Protein 2ES9 (pdb70)

Structure (mmCIF, N/CA/C/O backbone):
data_2ES9
#
_entry.id   2ES9
#
_cell.length_a   88.233
_cell.length_b   88.233
_cell.length_c   88.233
_cell.angle_alpha   90.00
_cell.angle_beta   90.00
_cell.angle_gamma   90.00
#
_symmetry.space_group_name_H-M   'I 21 3'
#
loop_
_entity.id
_entity.type
_entity.pdbx_description
1 polymer 'putative cytoplasmic protein'
2 water water
#
loop_
_atom_site.group_PDB
_atom_site.id
_atom_site.type_symbol
_atom_site.label_atom_id
_atom_site.label_alt_id
_atom_site.label_comp_id
_atom_site.label_asym_id
_atom_site.label_entity_id
_atom_site.label_seq_id
_atom_site.pdbx_PDB_ins_code
_atom_site.Cartn_x
_atom_site.Cartn_y
_atom_site.Cartn_z
_atom_site.occupancy
_atom_site.B_iso_or_equiv
_atom_site.auth_seq_id
_atom_site.auth_comp_id
_atom_site.auth_asym_id
_atom_site.auth_atom_id
_atom_site.pdbx_PDB_model_num
ATOM 1 N N . THR A 1 11 ? 55.981 69.336 27.528 1.00 36.03 11 THR A N 1
ATOM 2 C CA . THR A 1 11 ? 56.216 69.330 28.998 1.00 36.18 11 THR A CA 1
ATOM 3 C C . THR A 1 11 ? 56.707 67.961 29.492 1.00 35.87 11 THR A C 1
ATOM 4 O O . THR A 1 11 ? 56.595 66.956 28.788 1.00 36.09 11 THR A O 1
ATOM 8 N N . ALA A 1 12 ? 57.242 67.934 30.711 1.00 35.15 12 ALA A N 1
ATOM 9 C CA . ALA A 1 12 ? 57.755 66.705 31.318 1.00 33.86 12 ALA A CA 1
ATOM 10 C C . ALA A 1 12 ? 56.688 65.622 31.443 1.00 32.85 12 ALA A C 1
ATOM 11 O O . ALA A 1 12 ? 56.953 64.451 31.175 1.00 30.52 12 ALA A O 1
ATOM 13 N N . ILE A 1 13 ? 55.479 66.019 31.830 1.00 33.40 13 ILE A N 1
ATOM 14 C CA . ILE A 1 13 ? 54.368 65.079 31.981 1.00 34.01 13 ILE A CA 1
ATOM 15 C C . ILE A 1 13 ? 53.983 64.447 30.639 1.00 36.23 13 ILE A C 1
ATOM 16 O O . ILE A 1 13 ? 53.736 63.239 30.562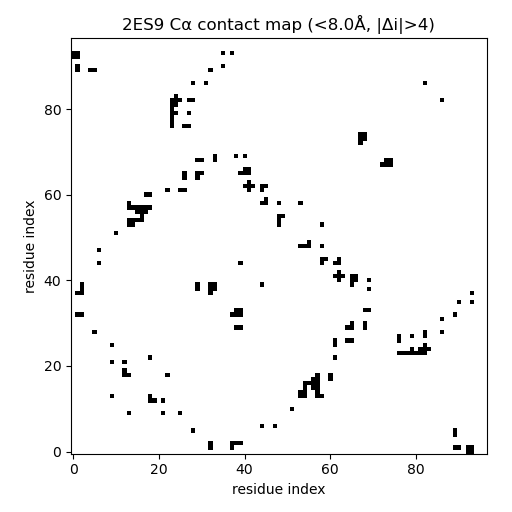 1.00 36.10 13 ILE A O 1
ATOM 21 N N . GLU A 1 14 ? 53.955 65.257 29.581 1.00 37.00 14 GLU A N 1
ATOM 22 C CA . GLU A 1 14 ? 53.612 64.760 28.250 1.00 39.57 14 GLU A CA 1
ATOM 23 C C . GLU A 1 14 ? 54.663 63.765 27.765 1.00 38.12 14 GLU A C 1
ATOM 24 O O . GLU A 1 14 ? 54.324 62.715 27.229 1.00 37.79 14 GLU A O 1
ATOM 30 N N . LYS A 1 15 ? 55.938 64.097 27.965 1.00 38.77 15 LYS A N 1
ATOM 31 C CA . LYS A 1 15 ? 57.027 63.223 27.547 1.00 37.82 15 LYS A CA 1
ATOM 32 C C . LYS A 1 15 ? 56.987 61.922 28.342 1.00 37.46 15 LYS A C 1
ATOM 33 O O . LYS A 1 15 ? 57.238 60.851 27.799 1.00 38.02 15 LYS A O 1
ATOM 39 N N . ALA A 1 16 ? 56.647 62.023 29.624 1.00 37.45 16 ALA A N 1
ATOM 40 C CA . ALA A 1 16 ? 56.545 60.855 30.490 1.00 37.13 16 ALA A CA 1
ATOM 41 C C . ALA A 1 16 ? 55.487 59.913 29.928 1.00 37.80 16 ALA A C 1
ATOM 42 O O . ALA A 1 16 ? 55.712 58.707 29.827 1.00 38.68 16 ALA A O 1
ATOM 44 N N . LEU A 1 17 ? 54.344 60.475 29.544 1.00 37.35 17 LEU A N 1
ATOM 45 C CA . LEU A 1 17 ? 53.247 59.687 28.979 1.00 39.04 17 LEU A CA 1
ATOM 46 C C . LEU A 1 17 ? 53.636 59.079 27.634 1.00 38.74 17 LEU A C 1
ATOM 47 O O . LEU A 1 17 ? 53.107 58.040 27.247 1.00 39.14 17 LEU A O 1
ATOM 52 N N . ASP A 1 18 ? 54.531 59.748 26.912 1.00 40.99 18 ASP A N 1
ATOM 53 C CA . ASP A 1 18 ? 55.011 59.243 25.628 1.00 41.26 18 ASP A CA 1
ATOM 54 C C . ASP A 1 18 ? 55.820 57.977 25.885 1.00 41.61 18 ASP A C 1
ATOM 55 O O . ASP A 1 18 ? 55.575 56.942 25.265 1.00 42.42 18 ASP A O 1
ATOM 60 N N . PHE A 1 19 ? 56.769 58.062 26.817 1.00 39.47 19 PHE A N 1
ATOM 61 C CA . PHE A 1 19 ? 57.612 56.921 27.176 1.00 39.00 19 PHE A CA 1
ATOM 62 C C . PHE A 1 19 ? 56.753 55.702 27.490 1.00 38.19 19 PHE A C 1
ATOM 63 O O . PHE A 1 19 ? 57.006 54.605 26.995 1.00 38.78 19 PHE A O 1
ATOM 71 N N . ILE A 1 20 ? 55.740 55.902 28.326 1.00 37.88 20 ILE A N 1
ATOM 72 C CA . ILE A 1 20 ? 54.843 54.824 28.719 1.00 37.17 20 ILE A CA 1
ATOM 73 C C . ILE A 1 20 ? 54.089 54.292 27.502 1.00 37.97 20 ILE A C 1
ATOM 74 O O . ILE A 1 20 ? 53.847 53.087 27.385 1.00 36.06 20 ILE A O 1
ATOM 79 N N . GLY A 1 21 ? 53.743 55.203 26.596 1.00 39.98 21 GLY A N 1
ATOM 80 C CA . GLY A 1 21 ? 53.025 54.836 25.388 1.00 40.63 21 GLY A CA 1
ATOM 81 C C . GLY A 1 21 ? 53.868 54.021 24.424 1.00 41.14 21 GLY A C 1
ATOM 82 O O . GLY A 1 21 ? 53.332 53.325 23.561 1.00 41.36 21 GLY A O 1
ATOM 83 N N . GLY A 1 22 ? 55.190 54.126 24.560 1.00 41.11 22 GLY A N 1
ATOM 84 C CA . GLY A 1 22 ? 56.094 53.380 23.703 1.00 39.30 22 GLY A CA 1
ATOM 85 C C . GLY A 1 22 ? 56.392 51.986 24.232 1.00 39.26 22 GLY A C 1
ATOM 86 O O . GLY A 1 22 ? 57.167 51.240 23.631 1.00 38.14 22 GLY A O 1
ATOM 95 N N . ASN A 1 24 ? 54.958 48.131 25.920 1.00 37.60 24 ASN A N 1
ATOM 96 C CA . ASN A 1 24 ? 54.004 47.157 25.407 1.00 38.76 24 ASN A CA 1
ATOM 97 C C . ASN A 1 24 ? 52.651 47.403 26.076 1.00 37.09 24 ASN A C 1
ATOM 98 O O . ASN A 1 24 ? 52.205 46.642 26.944 1.00 35.27 24 ASN A O 1
ATOM 103 N N . THR A 1 25 ? 52.023 48.494 25.656 1.00 38.63 25 THR A N 1
ATOM 104 C CA . THR A 1 25 ? 50.730 48.927 26.166 1.00 40.26 25 THR A CA 1
ATOM 105 C C . THR A 1 25 ? 49.620 47.901 25.942 1.00 40.55 25 THR A C 1
ATOM 106 O O . THR A 1 25 ? 48.615 47.892 26.655 1.00 40.06 25 THR A O 1
ATOM 110 N N . SER A 1 26 ? 49.825 47.013 24.973 1.00 40.83 26 SER A N 1
ATOM 111 C CA . SER A 1 26 ? 48.842 45.986 24.650 1.00 40.48 26 SER A CA 1
ATOM 112 C C . SER A 1 26 ? 48.773 44.864 25.680 1.00 41.17 26 SER A C 1
ATOM 113 O O . SER A 1 26 ? 47.773 44.161 25.756 1.00 40.03 26 SER A O 1
ATOM 116 N N . ALA A 1 27 ? 49.833 44.699 26.468 1.00 41.00 27 ALA A N 1
ATOM 117 C CA . ALA A 1 27 ? 49.864 43.646 27.478 1.00 44.61 27 ALA A CA 1
ATOM 118 C C . ALA A 1 27 ? 48.950 43.939 28.668 1.00 46.32 27 ALA A C 1
ATOM 119 O O . ALA A 1 27 ? 48.895 45.070 29.159 1.00 46.95 27 ALA A O 1
ATOM 121 N N . SER A 1 28 ? 48.235 42.913 29.122 1.00 48.14 28 SER A N 1
ATOM 122 C CA . SER A 1 28 ? 47.335 43.044 30.263 1.00 49.25 28 SER A CA 1
ATOM 123 C C . SER A 1 28 ? 48.158 43.208 31.532 1.00 49.30 28 SER A C 1
ATOM 124 O O . SER A 1 28 ? 47.795 43.966 32.434 1.00 49.26 28 SER A O 1
ATOM 127 N N . VAL A 1 29 ? 49.260 42.470 31.595 1.00 47.86 29 VAL A N 1
ATOM 128 C CA . VAL A 1 29 ? 50.171 42.536 32.726 1.00 48.07 29 VAL A CA 1
ATOM 129 C C . VAL A 1 29 ? 51.494 43.034 32.161 1.00 46.64 29 VAL A C 1
ATOM 130 O O . VAL A 1 29 ? 52.124 42.362 31.341 1.00 46.51 29 VAL A O 1
ATOM 134 N N . PRO A 1 30 ? 51.899 44.254 32.549 1.00 45.00 30 PRO A N 1
ATOM 135 C CA . PRO A 1 30 ? 53.149 44.855 32.077 1.00 44.16 30 PRO A CA 1
ATOM 136 C C . PRO A 1 30 ? 54.375 43.970 32.304 1.00 42.60 30 PRO A C 1
ATOM 137 O O . PRO A 1 30 ? 54.471 43.259 33.308 1.00 41.87 30 PRO A O 1
ATOM 141 N N . HIS A 1 31 ? 55.274 43.973 31.327 1.00 43.32 31 HIS A N 1
ATOM 142 C CA . HIS A 1 31 ? 56.512 43.203 31.412 1.00 44.82 31 HIS A CA 1
ATOM 143 C C . HIS A 1 31 ? 57.397 43.845 32.472 1.00 43.98 31 HIS A C 1
ATOM 144 O O . HIS A 1 31 ? 57.302 45.050 32.705 1.00 44.15 31 HIS A O 1
ATOM 151 N N . SER A 1 32 ? 58.260 43.046 33.097 1.00 43.80 32 SER A N 1
ATOM 152 C CA . SER A 1 32 ? 59.156 43.542 34.143 1.00 42.80 32 SER A CA 1
ATOM 153 C C . SER A 1 32 ? 59.907 44.836 33.815 1.00 41.25 32 SER A C 1
ATOM 154 O O . SER A 1 32 ? 59.954 45.739 34.648 1.00 40.31 32 SER A O 1
ATOM 165 N N . ASP A 1 34 ? 59.146 47.153 31.608 1.00 35.91 34 ASP A N 1
ATOM 166 C CA . ASP A 1 34 ? 58.127 48.180 31.483 1.00 34.61 34 ASP A CA 1
ATOM 167 C C . ASP A 1 34 ? 57.635 48.619 32.863 1.00 32.86 34 ASP A C 1
ATOM 168 O O . ASP A 1 34 ? 57.451 49.805 33.099 1.00 32.04 34 ASP A O 1
ATOM 173 N N . GLU A 1 35 ? 57.431 47.662 33.768 1.00 30.96 35 GLU A N 1
ATOM 174 C CA . GLU A 1 35 ? 56.975 47.982 35.116 1.00 32.06 35 GLU A CA 1
ATOM 175 C C . GLU A 1 35 ? 58.023 48.830 35.836 1.00 31.99 35 GLU A C 1
ATOM 176 O O . GLU A 1 35 ? 57.728 49.929 36.311 1.00 29.15 35 GLU A O 1
ATOM 182 N N . SER A 1 36 ? 59.253 48.326 35.877 1.00 31.52 36 SER A N 1
ATOM 183 C CA . SER A 1 36 ? 60.358 49.031 36.534 1.00 29.68 36 SER A CA 1
ATOM 184 C C . SER A 1 36 ? 60.576 50.428 35.961 1.00 28.12 36 SER A C 1
ATOM 185 O O . SER A 1 36 ? 60.819 51.377 36.702 1.00 26.91 36 SER A O 1
ATOM 188 N N . THR A 1 37 ? 60.439 50.553 34.646 1.00 26.88 37 THR A N 1
ATOM 189 C CA . THR A 1 37 ? 60.624 51.821 33.956 1.00 26.75 37 THR A CA 1
ATOM 190 C C . THR A 1 37 ? 59.454 52.780 34.193 1.00 27.07 37 THR A C 1
ATOM 191 O O . THR A 1 37 ? 59.664 53.976 34.407 1.00 26.31 37 THR A O 1
ATOM 195 N N . ALA A 1 38 ? 58.230 52.250 34.180 1.00 24.94 38 ALA A N 1
ATOM 196 C CA . ALA A 1 38 ? 57.037 53.066 34.396 1.00 25.33 38 ALA A CA 1
ATOM 197 C C . ALA A 1 38 ? 57.058 53.602 35.827 1.00 22.62 38 ALA A C 1
ATOM 198 O O . ALA A 1 38 ? 56.831 54.777 36.050 1.00 24.02 38 ALA A O 1
ATOM 200 N N . LYS A 1 39 ? 57.354 52.733 36.786 1.00 23.29 39 LYS A N 1
ATOM 201 C CA . LYS A 1 39 ? 57.427 53.124 38.186 1.00 23.36 39 LYS A CA 1
ATOM 202 C C . LYS A 1 39 ? 58.534 54.159 38.394 1.00 24.67 39 LYS A C 1
ATOM 203 O O . LYS A 1 39 ? 58.382 55.116 39.166 1.00 21.55 39 LYS A O 1
ATOM 209 N N . GLY A 1 40 ? 59.651 53.960 37.698 1.00 22.71 40 GLY A N 1
ATOM 210 C CA . GLY A 1 40 ? 60.764 54.883 37.804 1.00 22.44 40 GLY A CA 1
ATOM 211 C C . GLY A 1 40 ? 60.362 56.264 37.339 1.00 22.02 40 GLY A C 1
ATOM 212 O O . GLY A 1 40 ? 60.624 57.257 38.015 1.00 22.71 40 GLY A O 1
ATOM 213 N N . ILE A 1 41 ? 59.696 56.322 36.190 1.00 21.48 41 ILE A N 1
ATOM 214 C CA . ILE A 1 41 ? 59.237 57.581 35.624 1.00 22.36 41 ILE A CA 1
ATOM 215 C C . ILE A 1 41 ? 58.306 58.313 36.597 1.00 22.31 41 ILE A C 1
ATOM 216 O O . ILE A 1 41 ? 58.474 59.503 36.840 1.00 24.70 41 ILE A O 1
ATOM 221 N N . LEU A 1 42 ? 57.342 57.586 37.148 1.00 20.92 42 LEU A N 1
ATOM 222 C CA . LEU A 1 42 ? 56.365 58.156 38.081 1.00 21.41 42 LEU A CA 1
ATOM 223 C C . LEU A 1 42 ? 57.002 58.670 39.370 1.00 21.83 42 LEU A C 1
ATOM 224 O O . LEU A 1 42 ? 56.718 59.786 39.806 1.00 22.15 42 LEU A O 1
ATOM 229 N N . LYS A 1 43 ? 57.850 57.848 39.981 1.00 21.47 43 LYS A N 1
ATOM 230 C CA . LYS A 1 43 ? 58.535 58.238 41.208 1.00 20.36 43 LYS A CA 1
ATOM 231 C C . LYS A 1 43 ? 59.446 59.430 40.965 1.00 21.49 43 LYS A C 1
ATOM 232 O O . LYS A 1 43 ? 59.512 60.344 41.792 1.00 20.95 43 LYS A O 1
ATOM 238 N N . TYR A 1 44 ? 60.169 59.410 39.849 1.00 21.76 44 TYR A N 1
ATOM 239 C CA . TYR A 1 44 ? 61.100 60.495 39.553 1.00 21.45 44 TYR A CA 1
ATOM 240 C C . TYR A 1 44 ? 60.422 61.851 39.411 1.00 22.76 44 TYR A C 1
ATOM 241 O O . TYR A 1 44 ? 60.878 62.827 39.997 1.00 24.23 44 TYR A O 1
ATOM 250 N N . LEU A 1 45 ? 59.352 61.899 38.628 1.00 21.75 45 LEU A N 1
ATOM 251 C CA . LEU A 1 45 ? 58.619 63.141 38.404 1.00 24.74 45 LEU A CA 1
ATOM 252 C C . LEU A 1 45 ? 57.942 63.643 39.672 1.00 23.82 45 LEU A C 1
ATOM 253 O O . LEU A 1 45 ? 57.891 64.849 39.926 1.00 26.16 45 LEU A O 1
ATOM 258 N N . HIS A 1 46 ? 57.450 62.713 40.480 1.00 23.26 46 HIS A N 1
ATOM 259 C CA . HIS A 1 46 ? 56.826 63.075 41.742 1.00 25.76 46 HIS A CA 1
ATOM 260 C C . HIS A 1 46 ? 57.891 63.716 42.642 1.00 25.36 46 HIS A C 1
ATOM 261 O O . HIS A 1 46 ? 57.632 64.743 43.256 1.00 24.06 46 HIS A O 1
ATOM 268 N N . ASP A 1 47 ? 59.105 63.153 42.652 1.00 26.32 47 ASP A N 1
ATOM 269 C CA . ASP A 1 47 ? 60.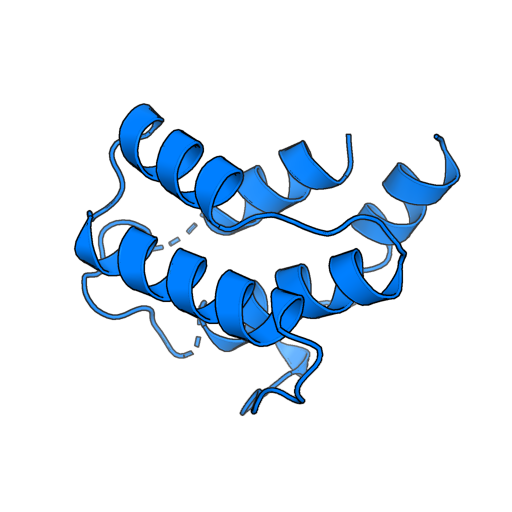204 63.697 43.470 1.00 26.67 47 ASP A CA 1
ATOM 270 C C . ASP A 1 47 ? 60.618 65.077 42.960 1.00 27.32 47 ASP A C 1
ATOM 271 O O . ASP A 1 47 ? 61.109 65.904 43.719 1.00 27.21 47 ASP A O 1
ATOM 276 N N . LEU A 1 48 ? 60.439 65.314 41.666 1.00 28.13 48 LEU A N 1
ATOM 277 C CA . LEU A 1 48 ? 60.800 66.598 41.080 1.00 28.93 48 LEU A CA 1
ATOM 278 C C . LEU A 1 48 ? 59.733 67.669 41.276 1.00 29.26 48 LEU A C 1
ATOM 279 O O . LEU A 1 48 ? 59.909 68.810 40.848 1.00 27.57 48 LEU A O 1
ATOM 284 N N . GLY A 1 49 ? 58.633 67.302 41.921 1.00 29.25 49 GLY A N 1
ATOM 285 C CA . GLY A 1 49 ? 57.569 68.259 42.159 1.00 30.44 49 GLY A CA 1
ATOM 286 C C . GLY A 1 49 ? 56.571 68.355 41.034 1.00 32.05 49 GLY A C 1
ATOM 287 O O . GLY A 1 49 ? 55.761 69.280 40.998 1.00 31.09 49 GLY A O 1
ATOM 288 N N . VAL A 1 50 ? 56.632 67.403 40.109 1.00 32.65 50 VAL A N 1
ATOM 289 C CA . VAL A 1 50 ? 55.710 67.382 38.980 1.00 34.49 50 VAL A CA 1
ATOM 290 C C . VAL A 1 50 ? 55.064 65.998 38.928 1.00 35.69 50 VAL A C 1
ATOM 291 O O . VAL A 1 50 ? 55.417 65.155 38.101 1.00 37.87 50 VAL A O 1
ATOM 295 N N . PRO A 1 51 ? 54.101 65.749 39.819 1.00 35.08 51 PRO A N 1
ATOM 296 C CA . PRO A 1 51 ? 53.420 64.457 39.864 1.00 34.76 51 PRO A CA 1
ATOM 297 C C . PRO A 1 51 ? 52.571 64.144 38.637 1.00 34.99 51 PRO A C 1
ATOM 298 O O . PRO A 1 51 ? 52.052 65.040 37.966 1.00 33.90 51 PRO A O 1
ATOM 302 N N . VAL A 1 52 ? 52.503 62.862 38.313 1.00 34.75 52 VAL A N 1
ATOM 303 C CA . VAL A 1 52 ? 51.708 62.394 37.191 1.00 34.80 52 VAL A CA 1
ATOM 304 C C . VAL A 1 52 ? 50.511 61.722 37.852 1.00 34.72 52 VAL A C 1
ATOM 305 O O . VAL A 1 52 ? 50.628 60.636 38.420 1.00 34.77 52 VAL A O 1
ATOM 309 N N . SER A 1 53 ? 49.387 62.430 37.867 1.00 35.56 53 SER A N 1
ATOM 310 C CA . SER A 1 53 ? 48.169 61.921 38.488 1.00 35.43 53 SER A CA 1
ATOM 311 C C . SER A 1 53 ? 47.628 60.688 37.778 1.00 36.12 53 SER A C 1
ATOM 312 O O . SER A 1 53 ? 47.837 60.511 36.582 1.00 33.71 53 SER A O 1
ATOM 315 N N . PRO A 1 54 ? 46.934 59.809 38.517 1.00 35.81 54 PRO A N 1
ATOM 316 C CA . PRO A 1 54 ? 46.375 58.604 37.903 1.00 39.07 54 PRO A CA 1
ATOM 317 C C . PRO A 1 54 ? 45.363 58.949 36.800 1.00 40.99 54 PRO A C 1
ATOM 318 O O . PRO A 1 54 ? 45.221 58.203 35.833 1.00 40.43 54 PRO A O 1
ATOM 322 N N . GLU A 1 55 ? 44.692 60.094 36.928 1.00 42.03 55 GLU A N 1
ATOM 323 C CA . GLU A 1 55 ? 43.703 60.505 35.933 1.00 43.19 55 GLU A CA 1
ATOM 324 C C . GLU A 1 55 ? 44.333 60.920 34.609 1.00 42.69 55 GLU A C 1
ATOM 325 O O . GLU A 1 55 ? 43.762 60.669 33.547 1.00 41.32 55 GLU A O 1
ATOM 331 N N . VAL A 1 56 ? 45.499 61.560 34.668 1.00 41.06 56 VAL A N 1
ATOM 332 C CA . VAL A 1 56 ? 46.192 61.967 33.451 1.00 43.03 56 VAL A CA 1
ATOM 333 C C . VAL A 1 56 ? 46.678 60.696 32.747 1.00 44.02 56 VAL A C 1
ATOM 334 O O . VAL A 1 56 ? 46.818 60.661 31.521 1.00 43.73 56 VAL A O 1
ATOM 338 N N . VAL A 1 57 ? 46.878 59.645 33.539 1.00 44.95 57 VAL A N 1
ATOM 339 C CA . VAL A 1 57 ? 47.312 58.346 33.033 1.00 45.92 57 VAL A CA 1
ATOM 340 C C . VAL A 1 57 ? 46.139 57.651 32.346 1.00 46.97 57 VAL A C 1
ATOM 341 O O . VAL A 1 57 ? 46.262 57.200 31.209 1.00 47.98 57 VAL A O 1
ATOM 345 N N . VAL A 1 58 ? 45.005 57.571 33.040 1.00 47.54 58 VAL A N 1
ATOM 346 C CA . VAL A 1 58 ? 43.809 56.930 32.493 1.00 48.27 58 VAL A CA 1
ATOM 347 C C . VAL A 1 58 ? 43.332 57.631 31.230 1.00 48.50 58 VAL A C 1
ATOM 348 O O . VAL A 1 58 ? 42.965 56.977 30.254 1.00 49.44 58 VAL A O 1
ATOM 352 N N . ALA A 1 59 ? 43.356 58.961 31.251 1.00 49.46 59 ALA A N 1
ATOM 353 C CA . ALA A 1 59 ? 42.933 59.756 30.103 1.00 50.68 59 ALA A CA 1
ATOM 354 C C . ALA A 1 59 ? 43.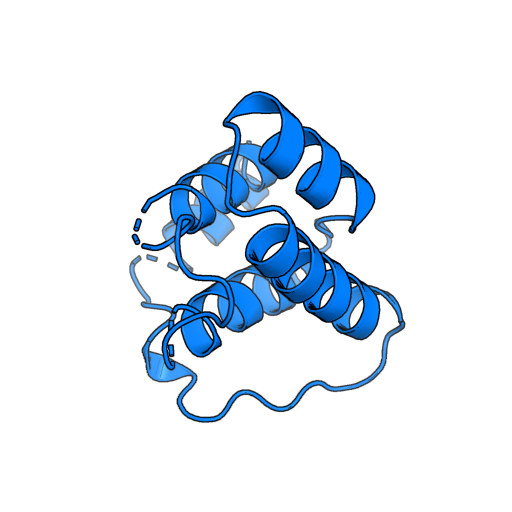766 59.364 28.888 1.00 51.37 59 ALA A C 1
ATOM 355 O O . ALA A 1 59 ? 43.232 59.114 27.807 1.00 52.55 59 ALA A O 1
ATOM 357 N N . ARG A 1 60 ? 45.076 59.276 29.097 1.00 50.74 60 ARG A N 1
ATOM 358 C CA . ARG A 1 60 ? 46.013 58.900 28.053 1.00 49.87 60 ARG A CA 1
ATOM 359 C C . ARG A 1 60 ? 45.757 57.471 27.580 1.00 49.99 60 ARG A C 1
ATOM 360 O O . ARG A 1 60 ? 45.775 57.195 26.380 1.00 48.60 60 ARG A O 1
ATOM 368 N N . GLY A 1 61 ? 45.522 56.575 28.536 1.00 51.27 61 GLY A N 1
ATOM 369 C CA . GLY A 1 61 ? 45.261 55.182 28.219 1.00 54.05 61 GLY A CA 1
ATOM 370 C C . GLY A 1 61 ? 44.033 54.990 27.349 1.00 56.29 61 GLY A C 1
ATOM 371 O O . GLY A 1 61 ? 44.034 54.152 26.446 1.00 56.47 61 GLY A O 1
ATOM 372 N N . GLU A 1 62 ? 42.981 55.759 27.627 1.00 57.34 62 GLU A N 1
ATOM 373 C CA . GLU A 1 62 ? 41.742 55.682 26.857 1.00 58.96 62 GLU A CA 1
ATOM 374 C C . GLU A 1 62 ? 41.947 56.251 25.456 1.00 58.62 62 GLU A C 1
ATOM 375 O O . GLU A 1 62 ? 41.517 55.655 24.468 1.00 59.38 62 GLU A O 1
ATOM 381 N N . GLN A 1 63 ? 42.632 57.390 25.379 1.00 58.78 63 GLN A N 1
ATOM 382 C CA . GLN A 1 63 ? 42.899 58.057 24.110 1.00 59.11 63 GLN A CA 1
ATOM 383 C C . GLN A 1 63 ? 43.620 57.158 23.112 1.00 59.22 63 GLN A C 1
ATOM 384 O O . GLN A 1 63 ? 43.090 56.861 22.040 1.00 59.26 63 GLN A O 1
ATOM 390 N N . GLU A 1 64 ? 44.831 56.731 23.466 1.00 58.31 64 GLU A N 1
ATOM 391 C CA . GLU A 1 64 ? 45.634 55.876 22.593 1.00 57.28 64 GLU A CA 1
ATOM 392 C C . GLU A 1 64 ? 45.131 54.435 22.537 1.00 56.20 64 GLU A C 1
ATOM 393 O O . GLU A 1 64 ? 45.640 53.617 21.770 1.00 55.85 64 GLU A O 1
ATOM 399 N N . GLY A 1 65 ? 44.125 54.135 23.355 1.00 54.82 65 GLY A N 1
ATOM 400 C CA . GLY A 1 65 ? 43.544 52.805 23.377 1.00 53.17 65 GLY A CA 1
ATOM 401 C C . GLY A 1 65 ? 44.440 51.683 23.863 1.00 52.07 65 GLY A C 1
ATOM 402 O O . GLY A 1 65 ? 44.490 50.616 23.248 1.00 52.17 65 GLY A O 1
ATOM 403 N N . TRP A 1 66 ? 45.150 51.914 24.963 1.00 50.50 66 TRP A N 1
ATOM 404 C CA . TRP A 1 66 ? 46.020 50.890 25.532 1.00 48.91 66 TRP A CA 1
ATOM 405 C C . TRP A 1 66 ? 45.127 49.787 26.081 1.00 48.61 66 TRP A C 1
ATOM 406 O O . TRP A 1 66 ? 43.911 49.954 26.180 1.00 47.91 66 TRP A O 1
ATOM 417 N N . ASN A 1 67 ? 45.735 48.660 26.437 1.00 48.12 67 ASN A N 1
ATOM 418 C CA . ASN A 1 67 ? 44.996 47.562 27.043 1.00 49.19 67 ASN A CA 1
ATOM 419 C C . ASN A 1 67 ? 44.536 48.183 28.360 1.00 50.74 67 ASN A C 1
ATOM 420 O O . ASN A 1 67 ? 45.362 48.612 29.165 1.00 51.34 67 ASN A O 1
ATOM 425 N N . PRO A 1 68 ? 43.213 48.296 28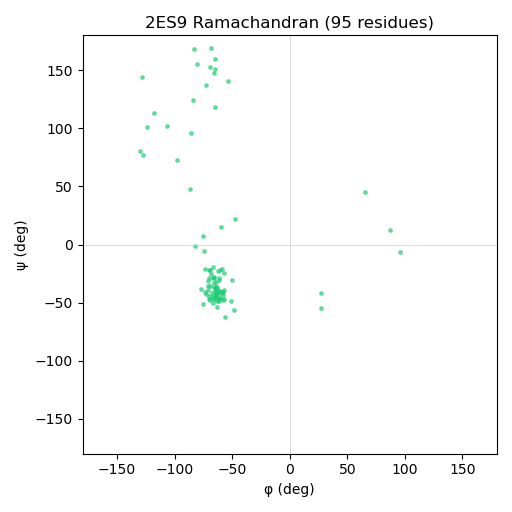.569 1.00 51.13 68 PRO A N 1
ATOM 426 C CA . PRO A 1 68 ? 42.668 48.883 29.801 1.00 50.98 68 PRO A CA 1
ATOM 427 C C . PRO A 1 68 ? 43.248 48.305 31.093 1.00 50.87 68 PRO A C 1
ATOM 428 O O . PRO A 1 68 ? 43.371 49.012 32.094 1.00 50.67 68 PRO A O 1
ATOM 432 N N . GLU A 1 69 ? 43.635 47.032 31.055 1.00 49.57 69 GLU A N 1
ATOM 433 C CA . GLU A 1 69 ? 44.219 46.357 32.214 1.00 49.79 69 GLU A CA 1
ATOM 434 C C . GLU A 1 69 ? 45.631 46.909 32.467 1.00 48.96 69 GLU A C 1
ATOM 435 O O . GLU A 1 69 ? 46.096 46.976 33.608 1.00 48.22 69 GLU A O 1
ATOM 441 N N . PHE A 1 70 ? 46.298 47.306 31.386 1.00 47.43 70 PHE A N 1
ATOM 442 C CA . PHE A 1 70 ? 47.642 47.876 31.448 1.00 46.29 70 PHE A CA 1
ATOM 443 C C . PHE A 1 70 ? 47.546 49.258 32.079 1.00 46.95 70 PHE A C 1
ATOM 444 O O . PHE A 1 70 ? 48.319 49.597 32.975 1.00 47.30 70 PHE A O 1
ATOM 452 N N . THR A 1 71 ? 46.586 50.044 31.597 1.00 46.48 71 THR A N 1
ATOM 453 C CA . THR A 1 71 ? 46.341 51.398 32.087 1.00 44.95 71 THR A CA 1
ATOM 454 C C . THR A 1 71 ? 46.040 51.354 33.581 1.00 44.97 71 THR A C 1
ATOM 455 O O . THR A 1 71 ? 46.546 52.177 34.347 1.00 44.32 71 THR A O 1
ATOM 459 N N . LYS A 1 72 ? 45.242 50.368 33.982 1.00 43.80 72 LYS A N 1
ATOM 460 C CA . LYS A 1 72 ? 44.864 50.164 35.379 1.00 43.38 72 LYS A CA 1
ATOM 461 C C . LYS A 1 72 ? 46.108 49.979 36.249 1.00 42.32 72 LYS A C 1
ATOM 462 O O . LYS A 1 72 ? 46.184 50.491 37.367 1.00 41.17 72 LYS A O 1
ATOM 468 N N . LYS A 1 73 ? 47.077 49.232 35.729 1.00 40.99 73 LYS A N 1
ATOM 469 C CA . LYS A 1 73 ? 48.317 48.976 36.446 1.00 38.01 73 LYS A CA 1
ATOM 470 C C . LYS A 1 73 ? 49.178 50.227 36.573 1.00 35.59 73 LYS A C 1
ATOM 471 O O . LYS A 1 73 ? 49.625 50.561 37.665 1.00 35.98 73 LYS A O 1
ATOM 477 N N . VAL A 1 74 ? 49.370 50.941 35.471 1.00 32.92 74 VAL A N 1
ATOM 478 C CA . VAL A 1 74 ? 50.176 52.155 35.499 1.00 32.34 74 VAL A CA 1
ATOM 479 C C . VAL A 1 74 ? 49.508 53.216 36.384 1.00 32.45 74 VAL A C 1
ATOM 480 O O . VAL A 1 74 ? 50.181 53.938 37.118 1.00 29.78 74 VAL A O 1
ATOM 484 N N . ALA A 1 75 ? 48.177 53.270 36.342 1.00 33.52 75 ALA A N 1
ATOM 485 C CA . ALA A 1 75 ? 47.410 54.224 37.149 1.00 32.41 75 ALA A CA 1
ATOM 486 C C . ALA A 1 75 ? 47.498 53.870 38.636 1.00 33.27 75 ALA A C 1
ATOM 487 O O . ALA A 1 75 ? 47.526 54.756 39.495 1.00 34.52 75 ALA A O 1
ATOM 489 N N . GLY A 1 76 ? 47.528 52.571 38.924 1.00 30.72 76 GLY A N 1
ATOM 490 C CA . GLY A 1 76 ? 47.628 52.094 40.290 1.00 32.09 76 GLY A CA 1
ATOM 491 C C . GLY A 1 76 ? 48.994 52.374 40.885 1.00 32.78 76 GLY A C 1
ATOM 492 O O . GLY A 1 76 ? 49.135 52.519 42.098 1.00 30.45 76 GLY A O 1
ATOM 493 N N . TRP A 1 77 ? 50.015 52.418 40.031 1.00 30.70 77 TRP A N 1
ATOM 494 C CA . TRP A 1 77 ? 51.364 52.701 40.496 1.00 29.33 77 TRP A CA 1
ATOM 495 C C . TRP A 1 77 ? 51.484 54.193 40.770 1.00 29.09 77 TRP A C 1
ATOM 496 O O . TRP A 1 77 ? 52.143 54.613 41.735 1.00 27.32 77 TRP A O 1
ATOM 507 N N . ALA A 1 78 ? 50.856 54.989 39.909 1.00 26.98 78 ALA A N 1
ATOM 508 C CA . ALA A 1 78 ? 50.875 56.435 40.053 1.00 26.91 78 ALA A CA 1
ATOM 509 C C . ALA A 1 78 ? 50.123 56.818 41.328 1.00 28.53 78 ALA A C 1
ATOM 510 O O . ALA A 1 78 ? 50.410 57.845 41.934 1.00 26.54 78 ALA A O 1
ATOM 512 N N . GLU A 1 79 ? 49.171 55.977 41.720 1.00 29.42 79 GLU A N 1
ATOM 513 C CA . GLU A 1 79 ? 48.388 56.203 42.928 1.00 32.23 79 GLU A CA 1
ATOM 514 C C . GLU A 1 79 ? 49.259 55.942 44.158 1.00 31.02 79 GLU A C 1
ATOM 515 O O . GLU A 1 79 ? 49.239 56.714 45.114 1.00 27.96 79 GLU A O 1
ATOM 521 N N . LYS A 1 80 ? 50.046 54.868 44.114 1.00 29.84 80 LYS A N 1
ATOM 522 C CA . LYS A 1 80 ? 50.927 54.538 45.226 1.00 29.40 80 LYS A CA 1
ATOM 523 C C . LYS A 1 80 ? 51.965 55.636 45.399 1.00 27.26 80 LYS A C 1
ATOM 524 O O . LYS A 1 80 ? 52.293 56.025 46.519 1.00 27.60 80 LYS A O 1
ATOM 530 N N . VAL A 1 81 ? 52.469 56.144 44.284 1.00 23.18 81 VAL A N 1
ATOM 531 C CA . VAL A 1 81 ? 53.456 57.211 44.320 1.00 25.67 81 VAL A CA 1
ATOM 532 C C . VAL A 1 81 ? 52.805 58.484 44.895 1.00 23.16 81 VAL A C 1
ATOM 533 O O . VAL A 1 81 ? 53.326 59.096 45.828 1.00 24.06 81 VAL A O 1
ATOM 537 N N . ALA A 1 82 ? 51.614 58.804 44.398 1.00 22.48 82 ALA A N 1
ATOM 538 C CA . ALA A 1 82 ? 50.878 59.986 44.841 1.00 21.05 82 ALA A CA 1
ATOM 539 C C . ALA A 1 82 ? 50.396 59.904 46.305 1.00 20.16 82 ALA A C 1
ATOM 540 O O . ALA A 1 82 ? 50.098 60.926 46.919 1.00 19.36 82 ALA A O 1
ATOM 542 N N . SER A 1 83 ? 50.326 58.696 46.855 1.00 20.11 83 SER A N 1
ATOM 543 C CA . SER A 1 83 ? 49.876 58.499 48.239 1.00 20.67 83 SER A CA 1
ATOM 544 C C . SER A 1 83 ? 50.908 59.023 49.225 1.00 21.79 83 SER A C 1
ATOM 545 O O . SER A 1 83 ? 50.594 59.289 50.382 1.00 21.06 83 SER A O 1
ATOM 548 N N . GLY A 1 84 ? 52.152 59.131 48.765 1.00 22.74 84 GLY A N 1
ATOM 549 C CA . GLY A 1 84 ? 53.230 59.585 49.620 1.00 21.41 84 GLY A CA 1
ATOM 550 C C . GLY A 1 84 ? 53.998 58.416 50.227 1.00 23.17 84 GLY A C 1
ATOM 551 O O . GLY A 1 84 ? 55.018 58.606 50.894 1.00 22.97 84 GLY A O 1
ATOM 552 N N . ASN A 1 85 ? 53.517 57.199 50.004 1.00 20.58 85 ASN A N 1
ATOM 553 C CA . ASN A 1 85 ? 54.190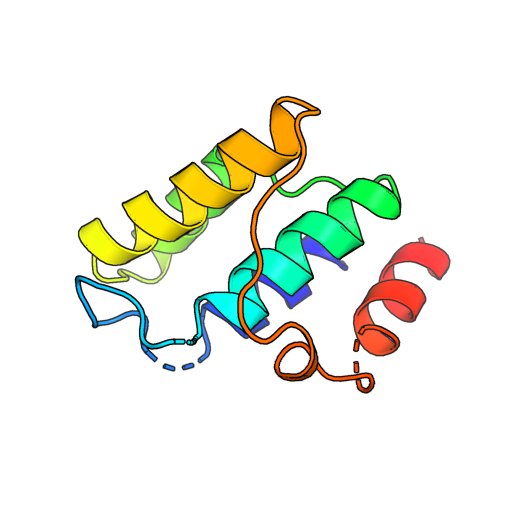 56.015 50.533 1.00 21.01 85 ASN A CA 1
ATOM 554 C C . ASN A 1 85 ? 55.331 55.585 49.609 1.00 22.63 85 ASN A C 1
ATOM 555 O O . ASN A 1 85 ? 55.447 56.068 48.484 1.00 21.12 85 ASN A O 1
ATOM 560 N N . ARG A 1 86 ? 56.174 54.675 50.089 1.00 21.92 86 ARG A N 1
ATOM 561 C CA . ARG A 1 86 ? 57.283 54.164 49.288 1.00 24.01 86 ARG A CA 1
ATOM 562 C C . ARG A 1 86 ? 56.750 53.095 48.345 1.00 23.05 86 ARG A C 1
ATOM 563 O O . ARG A 1 86 ? 55.720 52.485 48.619 1.00 21.65 86 ARG A O 1
ATOM 571 N N . ILE A 1 87 ? 57.441 52.869 47.232 1.00 22.95 87 ILE A N 1
ATOM 572 C CA . ILE A 1 87 ? 57.013 51.850 46.277 1.00 25.44 87 ILE A CA 1
ATOM 573 C C . ILE A 1 87 ? 58.184 50.920 45.956 1.00 26.66 87 ILE A C 1
ATOM 574 O O . ILE A 1 87 ? 59.344 51.334 45.987 1.00 24.82 87 ILE A O 1
ATOM 579 N N . LEU A 1 88 ? 57.891 49.640 45.764 1.00 25.60 88 LEU A N 1
ATOM 580 C CA . LEU A 1 88 ? 58.935 48.676 45.450 1.00 27.81 88 LEU A CA 1
ATOM 581 C C . LEU A 1 88 ? 59.242 48.685 43.954 1.00 26.91 88 LEU A C 1
ATOM 582 O O . LEU A 1 88 ? 58.341 48.529 43.136 1.00 26.96 88 LEU A O 1
ATOM 587 N N . ILE A 1 89 ? 60.507 48.899 43.597 1.00 27.72 89 ILE A N 1
ATOM 588 C CA . ILE A 1 89 ? 60.918 48.887 42.184 1.00 28.35 89 ILE A CA 1
ATOM 589 C C . ILE A 1 89 ? 62.033 47.840 42.070 1.00 26.88 89 ILE A C 1
ATOM 590 O O . ILE A 1 89 ? 63.180 48.097 42.431 1.00 25.26 89 ILE A O 1
ATOM 595 N N . LYS A 1 90 ? 61.670 46.659 41.579 1.00 29.11 90 LYS A N 1
ATOM 596 C CA . LYS A 1 90 ? 62.580 45.512 41.464 1.00 31.24 90 LYS A CA 1
ATOM 597 C C . LYS A 1 90 ? 63.953 45.743 40.829 1.00 31.74 90 LYS A C 1
ATOM 598 O O . LYS A 1 90 ? 64.984 45.450 41.445 1.00 35.10 90 LYS A O 1
ATOM 604 N N . ASN A 1 91 ? 63.972 46.251 39.602 1.00 29.32 91 ASN A N 1
ATOM 605 C CA . ASN A 1 91 ? 65.231 46.517 38.897 1.00 24.89 91 ASN A CA 1
ATOM 606 C C . ASN A 1 91 ? 65.130 47.948 38.388 1.00 20.52 91 ASN A C 1
ATOM 607 O O . ASN A 1 91 ? 64.822 48.183 37.227 1.00 19.27 91 ASN A O 1
ATOM 612 N N . PRO A 1 92 ? 65.383 48.924 39.270 1.00 19.32 92 PRO A N 1
ATOM 613 C CA . PRO A 1 92 ? 65.318 50.356 38.957 1.00 19.70 92 PRO A CA 1
ATOM 614 C C . PRO A 1 92 ? 66.190 50.859 37.822 1.00 18.71 92 PRO A C 1
ATOM 615 O O . PRO A 1 92 ? 65.854 51.851 37.198 1.00 18.85 92 PRO A O 1
ATOM 619 N N . GLU A 1 93 ? 67.273 50.155 37.518 1.00 17.57 93 GLU A N 1
ATOM 620 C CA . GLU A 1 93 ? 68.163 50.576 36.444 1.00 19.15 93 GLU A CA 1
ATOM 621 C C . GLU A 1 93 ? 67.508 50.683 35.063 1.00 17.92 93 GLU A C 1
ATOM 622 O O . GLU A 1 93 ? 68.048 51.345 34.189 1.00 19.41 93 GLU A O 1
ATOM 628 N N . TYR A 1 94 ? 66.377 50.009 34.856 1.00 18.50 94 TYR A N 1
ATOM 629 C CA . TYR A 1 94 ? 65.688 50.055 33.566 1.00 19.62 94 TYR A CA 1
ATOM 630 C C . TYR A 1 94 ? 65.212 51.455 33.211 1.00 19.21 94 TYR A C 1
ATOM 631 O O . TYR A 1 94 ? 64.993 51.768 32.043 1.00 21.56 94 TYR A O 1
ATOM 640 N N . PHE A 1 95 ? 65.039 52.289 34.227 1.00 18.02 95 PHE A N 1
ATOM 641 C CA . PHE A 1 95 ? 64.654 53.683 34.029 1.00 18.40 95 PHE A CA 1
ATOM 642 C C . PHE A 1 95 ? 66.035 54.300 33.803 1.00 19.17 95 PHE A C 1
ATOM 643 O O . PHE A 1 95 ? 66.768 54.563 34.750 1.00 18.97 95 PHE A O 1
ATOM 651 N N . SER A 1 96 ? 66.402 54.446 32.537 1.00 20.56 96 SER A N 1
ATOM 652 C CA . SER A 1 96 ? 67.723 54.943 32.160 1.00 22.05 96 SER A CA 1
ATOM 653 C C . SER A 1 96 ? 68.086 56.369 32.537 1.00 22.07 96 SER A C 1
ATOM 654 O O . SER A 1 96 ? 67.224 57.222 32.768 1.00 20.46 96 SER A O 1
ATOM 657 N N . THR A 1 97 ? 69.389 56.628 32.558 1.00 22.71 97 THR A N 1
ATOM 658 C CA . THR 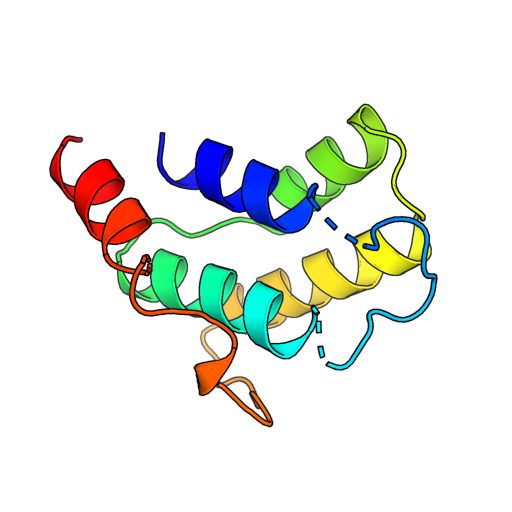A 1 97 ? 69.887 57.956 32.876 1.00 24.31 97 THR A CA 1
ATOM 659 C C . THR A 1 97 ? 69.449 58.923 31.782 1.00 24.19 97 THR A C 1
ATOM 660 O O . THR A 1 97 ? 69.128 60.083 32.053 1.00 24.65 97 THR A O 1
ATOM 664 N N . TYR A 1 98 ? 69.361 58.416 30.554 1.00 24.30 98 TYR A N 1
ATOM 665 C CA . TYR A 1 98 ? 68.927 59.222 29.426 1.00 22.05 98 TYR A CA 1
ATOM 666 C C . TYR A 1 98 ? 67.519 59.754 29.705 1.00 23.88 98 TYR A C 1
ATOM 667 O O . TYR A 1 98 ? 67.278 60.969 29.666 1.00 22.11 98 TYR A O 1
ATOM 684 N N . GLN A 1 100 ? 65.865 59.864 32.545 1.00 25.06 100 GLN A N 1
ATOM 685 C CA . GLN A 1 100 ? 65.875 60.700 33.737 1.00 26.32 100 GLN A CA 1
ATOM 686 C C . GLN A 1 100 ? 66.370 62.125 33.460 1.00 26.86 100 GLN A C 1
ATOM 687 O O . GLN A 1 100 ? 65.688 63.100 33.765 1.00 25.91 100 GLN A O 1
ATOM 693 N N . GLU A 1 101 ? 67.560 62.232 32.880 1.00 26.79 101 GLU A N 1
ATOM 694 C CA . GLU A 1 101 ? 68.142 63.528 32.559 1.00 27.10 101 GLU A CA 1
ATOM 695 C C . GLU A 1 101 ? 67.284 64.298 31.566 1.00 26.66 101 GLU A C 1
ATOM 696 O O . GLU A 1 101 ? 67.244 65.524 31.602 1.00 26.33 101 GLU A O 1
ATOM 702 N N . GLN A 1 102 ? 66.581 63.585 30.687 1.00 27.47 102 GLN A N 1
ATOM 703 C CA . GLN A 1 1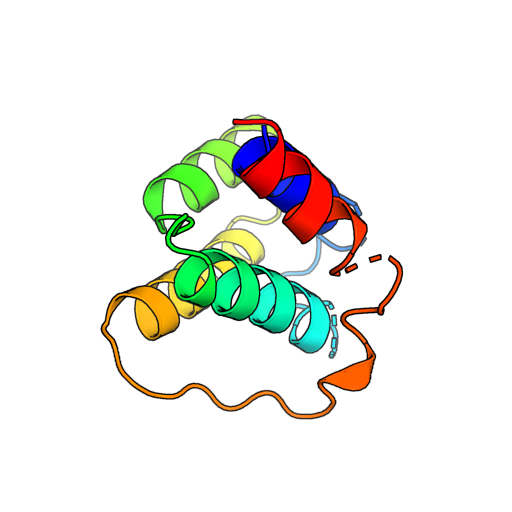02 ? 65.707 64.249 29.727 1.00 28.83 102 GLN A CA 1
ATOM 704 C C . GLN A 1 102 ? 64.531 64.899 30.455 1.00 30.62 102 GLN A C 1
ATOM 705 O O . GLN A 1 102 ? 64.185 66.058 30.195 1.00 29.83 102 GLN A O 1
ATOM 711 N N . LEU A 1 103 ? 63.941 64.155 31.387 1.00 29.54 103 LEU A N 1
ATOM 712 C CA . LEU A 1 103 ? 62.811 64.649 32.167 1.00 29.64 103 LEU A CA 1
ATOM 713 C C . LEU A 1 103 ? 63.240 65.782 33.091 1.00 29.68 103 LEU A C 1
ATOM 714 O O . LEU A 1 103 ? 62.537 66.780 33.212 1.00 32.21 103 LEU A O 1
ATOM 719 N N . LYS A 1 104 ? 64.405 65.630 33.718 1.00 29.55 104 LYS A N 1
ATOM 720 C CA . LYS A 1 104 ? 64.946 66.646 34.608 1.00 30.00 104 LYS A CA 1
ATOM 721 C C . LYS A 1 104 ? 65.103 67.951 33.828 1.00 32.51 104 LYS A C 1
ATOM 722 O O . LYS A 1 104 ? 64.717 69.019 34.300 1.00 30.16 104 LYS A O 1
ATOM 728 N N . GLU A 1 105 ? 65.614 67.826 32.607 1.00 32.20 105 GLU A N 1
ATOM 729 C CA . GLU A 1 105 ? 65.834 68.956 31.716 1.00 35.67 105 GLU A CA 1
ATOM 730 C C . GLU A 1 105 ? 64.538 69.687 31.376 1.00 34.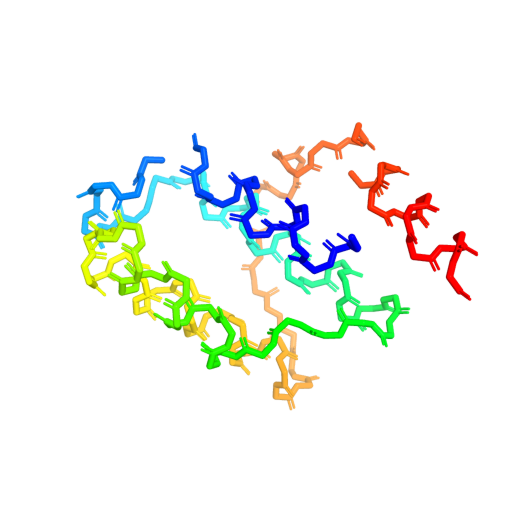55 105 GLU A C 1
ATOM 731 O O . GLU A 1 105 ? 64.492 70.914 31.423 1.00 35.69 105 GLU A O 1
ATOM 737 N N . LEU A 1 106 ? 63.494 68.933 31.033 1.00 34.43 106 LEU A N 1
ATOM 738 C CA . LEU A 1 106 ? 62.193 69.505 30.691 1.00 35.55 106 LEU A CA 1
ATOM 739 C C . LEU A 1 106 ? 61.538 70.205 31.887 1.00 37.04 106 LEU A C 1
ATOM 740 O O . LEU A 1 106 ? 60.912 71.252 31.732 1.00 36.26 106 LEU A O 1
ATOM 745 N N . VAL A 1 107 ? 61.663 69.613 33.074 1.00 35.74 107 VAL A N 1
ATOM 746 C CA . VAL A 1 107 ? 61.094 70.218 34.279 1.00 35.68 107 VAL A CA 1
ATOM 747 C C . VAL A 1 107 ? 61.787 71.556 34.577 1.00 37.38 107 VAL A C 1
ATOM 748 O O . VAL A 1 107 ? 61.121 72.558 34.846 1.00 34.71 107 VAL A O 1
ATOM 752 N N . LEU A 1 108 ? 63.120 71.571 34.511 1.00 37.99 108 LEU A N 1
ATOM 753 C CA . LEU A 1 108 ? 63.890 72.785 34.782 1.00 43.48 108 LEU A CA 1
ATOM 754 C C . LEU A 1 108 ? 63.639 73.920 33.791 1.00 46.40 108 LEU A C 1
ATOM 755 O O . LEU A 1 108 ? 63.682 75.092 34.168 1.00 48.51 108 LEU A O 1
ATOM 760 N N . GLU A 1 109 ? 63.351 73.573 32.539 1.00 49.24 109 GLU A N 1
ATOM 761 C CA . GLU A 1 109 ? 63.093 74.573 31.509 1.00 52.55 109 GLU A CA 1
ATOM 762 C C . GLU A 1 109 ? 61.701 75.197 31.657 1.00 54.13 109 GLU A C 1
ATOM 763 O O . GLU A 1 109 ? 61.260 75.967 30.804 1.00 53.81 109 GLU A O 1
ATOM 769 N N . HIS A 1 110 ? 61.019 74.858 32.750 1.00 56.25 110 HIS A N 1
ATOM 770 C CA . HIS A 1 110 ? 59.686 75.385 33.040 1.00 58.00 110 HIS A CA 1
ATOM 771 C C . HIS A 1 110 ? 59.660 76.149 34.366 1.00 58.28 110 HIS A C 1
ATOM 772 O O . HIS A 1 110 ? 59.353 77.359 34.334 1.00 36.32 110 HIS A O 1
#

Secondary structure (DSSP, 8-state):
-HHHHHHHHHH--TT-SS----HHHHHHHHHHHHHTT----HHHHHHHHHHTT--HHHHHHHHHHHHHHHTT-----SSGGGS----HHHHHHHHT-

Sequence (97 aa):
TAIEKALDFIGGNTSASVPHSDESTAKGILKYLHDLGVPVSPEVVVARGEQEGWNPEFTKKVAGWAEKVASGNRILIKNPEYFSTYQEQLKELVLEH

Foldseek 3Di:
DLLVVLLVVLVVLLQDLDDDLNLLQLLLSQLLCVVVVRHRALVVLQVSCVVVVGNNSSSVSSSVSSVCSVVVHDDDRPDNCVNDPVSVVSVVVSVVD

Nearest PDB structures (foldseek):
  2es9-assembly1_A  TM=1.010E+00  e=6.483E-13  Salmonella enterica subsp. enterica serovar Typhimurium str. LT2
  2jn8-assembly1_A  TM=9.186E-01  e=1.523E-09  Salmonella enterica subsp. enterica serovar Typhimurium
  3dqv-assembly3_D  TM=4.244E-01  e=4.543E+00  Homo sapiens
  8f2r-assembly1_D  TM=3.355E-01  e=5.045E+00  Homo sapiens

Radius of gyration: 12.29 Å; Cα contacts (8 Å, |Δi|>4): 118; chains: 1; bounding box: 28×33×28 Å

B-factor: mean 38.37, std 12.96, range [17.21, 110.49]

CATH classification: 1.20.1290.30

Organism: Salmonella typhimurium (strain LT2 / SGSC1412 / ATCC 700720) (NCBI:txid99287)

Solvent-accessible surface area: 5866 Å² total

InterPro domains:
  IPR015079 Protein of unknown function DUF1889 [PF08986] (9-104)
  IPR037210 YoaC-like superfamily [G3DSA:1.20.1290.30] (1-107)
  IPR037210 YoaC-like superfamily [SSF140670] (12-107)